Protein AF-A0AAE0ZKZ0-F1 (afdb_monomer_lite)

Structure (mmCIF, N/CA/C/O backbone):
data_AF-A0AAE0ZKZ0-F1
#
_entry.id   AF-A0AAE0ZKZ0-F1
#
loop_
_atom_site.group_PDB
_atom_site.id
_atom_site.type_symbol
_atom_site.label_atom_id
_atom_site.label_alt_id
_atom_site.label_comp_id
_atom_site.label_asym_id
_atom_site.label_entity_id
_atom_site.label_seq_id
_atom_site.pdbx_PDB_ins_code
_atom_site.Cartn_x
_atom_site.Cartn_y
_atom_site.Cartn_z
_atom_site.occupancy
_atom_site.B_iso_or_equiv
_atom_site.auth_seq_id
_atom_site.auth_comp_id
_atom_site.auth_asym_id
_atom_site.auth_atom_id
_atom_site.pdbx_PDB_model_num
ATOM 1 N N . MET A 1 1 ? 22.373 6.013 -5.271 1.00 74.38 1 MET A N 1
ATOM 2 C CA . MET A 1 1 ? 21.004 5.782 -5.789 1.00 74.38 1 MET A CA 1
ATOM 3 C C . MET A 1 1 ? 20.276 4.641 -5.058 1.00 74.38 1 MET A C 1
ATOM 5 O O . MET A 1 1 ? 19.222 4.903 -4.493 1.00 74.38 1 MET A O 1
ATOM 9 N N . LEU A 1 2 ? 20.856 3.434 -4.942 1.00 88.88 2 LEU A N 1
ATOM 10 C CA . LEU A 1 2 ? 20.230 2.263 -4.282 1.00 88.88 2 LEU A CA 1
ATOM 11 C C . LEU A 1 2 ? 19.771 2.497 -2.827 1.00 88.88 2 LEU A C 1
ATOM 13 O O . LEU A 1 2 ? 18.672 2.106 -2.444 1.00 88.88 2 LEU A O 1
ATOM 17 N N . ARG A 1 3 ? 20.57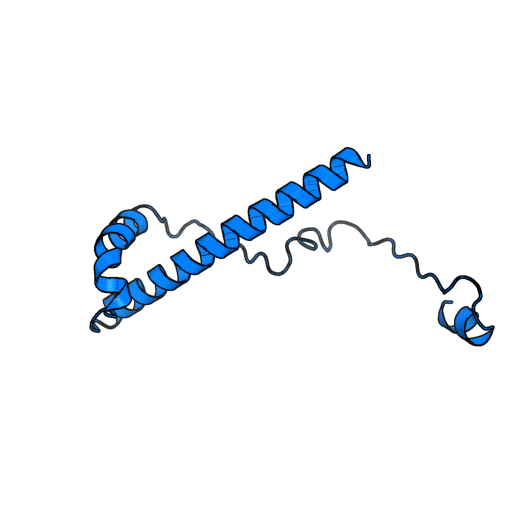2 3.208 -2.016 1.00 93.62 3 ARG A N 1
ATOM 18 C CA . ARG A 1 3 ? 20.207 3.536 -0.621 1.00 93.62 3 ARG A CA 1
ATOM 19 C C . ARG A 1 3 ? 18.946 4.403 -0.518 1.00 93.62 3 ARG A C 1
ATOM 21 O O . ARG A 1 3 ? 18.163 4.215 0.406 1.00 93.62 3 ARG A O 1
ATOM 28 N N . ARG A 1 4 ? 18.733 5.318 -1.475 1.00 93.19 4 ARG A N 1
ATOM 29 C CA . ARG A 1 4 ? 17.551 6.197 -1.520 1.00 93.19 4 ARG A CA 1
ATOM 30 C C . ARG A 1 4 ? 16.287 5.386 -1.797 1.00 93.19 4 ARG A C 1
ATOM 32 O O . ARG A 1 4 ? 15.320 5.535 -1.066 1.00 93.19 4 ARG A O 1
ATOM 39 N N . GLN A 1 5 ? 16.316 4.490 -2.785 1.00 92.62 5 GLN A N 1
ATOM 40 C CA . GLN A 1 5 ? 15.182 3.610 -3.101 1.00 92.62 5 GLN A CA 1
ATOM 41 C C . GLN A 1 5 ? 14.845 2.670 -1.936 1.00 92.62 5 GLN A C 1
ATOM 43 O O . GLN A 1 5 ? 13.685 2.552 -1.552 1.00 92.62 5 GLN A O 1
ATOM 48 N N . ALA A 1 6 ? 15.860 2.066 -1.307 1.00 94.12 6 ALA A N 1
ATOM 49 C CA . ALA A 1 6 ? 15.661 1.212 -0.136 1.00 94.12 6 ALA A CA 1
ATOM 50 C C . ALA A 1 6 ? 15.098 1.973 1.077 1.00 94.12 6 ALA A C 1
ATOM 52 O O . ALA A 1 6 ? 14.406 1.385 1.907 1.00 94.12 6 ALA A O 1
ATOM 53 N N . ARG A 1 7 ? 15.417 3.267 1.216 1.00 94.62 7 ARG A N 1
ATOM 54 C CA . ARG A 1 7 ? 14.819 4.136 2.235 1.00 94.62 7 ARG A CA 1
ATOM 55 C C . ARG A 1 7 ? 13.354 4.435 1.906 1.00 94.62 7 ARG A C 1
ATOM 57 O O . ARG A 1 7 ? 12.504 4.125 2.727 1.00 94.62 7 ARG A O 1
ATOM 64 N N . LEU A 1 8 ? 13.067 4.926 0.697 1.00 90.62 8 LEU A N 1
ATOM 65 C CA . LEU A 1 8 ? 11.705 5.261 0.253 1.00 90.62 8 LEU A CA 1
ATOM 66 C C . LEU A 1 8 ? 10.749 4.066 0.369 1.00 90.62 8 LEU A C 1
ATOM 68 O O . LEU A 1 8 ? 9.632 4.210 0.850 1.00 90.62 8 LEU A O 1
ATOM 72 N N . ARG A 1 9 ? 11.206 2.861 0.006 1.00 90.50 9 ARG A N 1
ATOM 73 C CA . ARG A 1 9 ? 10.404 1.638 0.149 1.00 90.50 9 ARG A CA 1
ATOM 74 C C . ARG A 1 9 ? 10.072 1.321 1.610 1.00 90.50 9 ARG A C 1
ATOM 76 O O . ARG A 1 9 ? 8.964 0.887 1.899 1.00 90.50 9 ARG A O 1
ATOM 83 N N . ARG A 1 10 ? 11.019 1.526 2.532 1.00 93.00 10 ARG A N 1
ATOM 84 C CA . ARG A 1 10 ? 10.788 1.316 3.972 1.00 93.00 10 ARG A CA 1
ATOM 85 C C . ARG A 1 10 ? 9.817 2.343 4.542 1.00 93.00 10 ARG A C 1
ATOM 87 O O . ARG A 1 10 ? 8.919 1.964 5.282 1.00 93.00 10 ARG A O 1
ATOM 94 N N . GLU A 1 11 ? 9.981 3.608 4.165 1.00 91.06 11 GLU A N 1
ATOM 95 C CA . GLU A 1 11 ? 9.072 4.695 4.546 1.00 91.06 11 GLU A CA 1
ATOM 96 C C . GLU A 1 11 ? 7.646 4.424 4.041 1.00 91.06 11 GLU A C 1
ATOM 98 O O . GLU A 1 11 ? 6.698 4.540 4.813 1.00 91.06 11 GLU A O 1
ATOM 103 N N . TYR A 1 12 ? 7.497 3.968 2.790 1.00 88.88 12 TYR A N 1
ATOM 104 C CA . TYR A 1 12 ? 6.203 3.581 2.221 1.00 88.88 12 TYR A CA 1
ATOM 105 C C . TYR A 1 12 ? 5.531 2.461 3.025 1.00 88.88 12 TYR A C 1
ATOM 107 O O . TYR A 1 12 ? 4.382 2.609 3.433 1.00 88.88 12 TYR A O 1
ATOM 115 N N . ILE A 1 13 ? 6.252 1.368 3.307 1.00 90.44 13 ILE A N 1
ATOM 116 C CA . ILE A 1 13 ? 5.713 0.243 4.089 1.00 90.44 13 ILE A CA 1
ATOM 117 C C . ILE A 1 13 ? 5.289 0.716 5.480 1.00 90.44 13 ILE A C 1
ATOM 119 O O . ILE A 1 13 ? 4.199 0.386 5.934 1.00 90.44 13 ILE A O 1
ATOM 123 N N . TYR A 1 14 ? 6.124 1.516 6.143 1.00 91.00 14 TYR A N 1
ATOM 124 C CA . TYR A 1 14 ? 5.808 2.046 7.465 1.00 91.00 14 TYR A CA 1
ATOM 125 C C . TYR A 1 14 ? 4.533 2.899 7.450 1.00 91.00 14 TYR A C 1
ATOM 127 O O . TYR A 1 14 ? 3.623 2.656 8.242 1.00 91.00 14 TYR A O 1
ATOM 135 N N . ARG A 1 15 ? 4.411 3.831 6.501 1.00 88.50 15 ARG A N 1
ATOM 136 C CA . ARG A 1 15 ? 3.203 4.649 6.342 1.00 88.50 15 ARG A CA 1
ATOM 137 C C . ARG A 1 15 ? 1.962 3.791 6.084 1.00 88.50 15 ARG A C 1
ATOM 139 O O . ARG A 1 15 ? 0.947 4.018 6.727 1.00 88.50 15 ARG A O 1
ATOM 146 N N . LYS A 1 16 ? 2.066 2.756 5.243 1.00 87.12 16 LYS A N 1
ATOM 147 C CA . LYS A 1 16 ? 0.968 1.812 4.980 1.00 87.12 16 LYS A CA 1
ATOM 148 C C . LYS A 1 16 ? 0.510 1.077 6.244 1.00 87.12 16 LYS A C 1
ATOM 150 O O . LYS A 1 16 ? -0.684 0.907 6.454 1.00 87.12 16 LYS A O 1
ATOM 155 N N . THR A 1 17 ? 1.439 0.694 7.125 1.00 89.12 17 THR A N 1
ATOM 156 C CA . THR A 1 17 ? 1.075 0.065 8.410 1.00 89.12 17 THR A CA 1
ATOM 157 C C . THR A 1 17 ? 0.395 1.023 9.389 1.00 89.12 17 THR A C 1
ATOM 159 O O . THR A 1 17 ? -0.417 0.583 10.201 1.00 89.12 17 THR A O 1
ATOM 162 N N . ILE A 1 18 ? 0.723 2.318 9.344 1.00 89.75 18 ILE A N 1
ATOM 163 C CA . ILE A 1 18 ? 0.031 3.340 10.142 1.00 89.75 18 ILE A CA 1
ATOM 164 C C . ILE A 1 18 ? -1.380 3.537 9.597 1.00 89.75 18 ILE A C 1
ATOM 166 O O . ILE A 1 18 ? -2.336 3.454 10.361 1.00 89.75 18 ILE A O 1
ATOM 170 N N . GLU A 1 19 ? -1.506 3.696 8.282 1.00 86.06 19 GLU A N 1
ATOM 171 C CA . GLU A 1 19 ? -2.791 3.881 7.613 1.00 86.06 19 GLU A CA 1
ATOM 172 C C . GLU A 1 19 ? -3.754 2.716 7.879 1.00 86.06 19 GLU A C 1
ATOM 174 O O . GLU A 1 19 ? -4.926 2.936 8.151 1.00 86.06 19 GLU A O 1
ATOM 179 N N . GLU A 1 20 ? -3.279 1.468 7.864 1.00 86.56 20 GLU A N 1
ATOM 180 C CA . GLU A 1 20 ? -4.113 0.300 8.178 1.00 86.56 20 GLU A CA 1
ATOM 181 C C . GLU A 1 20 ? -4.660 0.346 9.617 1.00 86.56 20 GLU A C 1
ATOM 183 O O . GLU A 1 20 ? -5.829 0.037 9.860 1.00 86.56 20 GLU A O 1
ATOM 188 N N . ARG A 1 21 ? -3.840 0.792 10.579 1.00 87.62 21 ARG A N 1
ATOM 189 C CA . ARG A 1 21 ? -4.276 0.988 11.971 1.00 87.62 21 ARG A CA 1
ATOM 190 C C . ARG A 1 21 ? -5.281 2.129 12.086 1.00 87.62 21 ARG A C 1
ATOM 192 O O . ARG A 1 21 ? -6.275 1.989 12.795 1.00 87.62 21 ARG A O 1
ATOM 199 N N . GLU A 1 22 ? -5.027 3.237 11.401 1.00 86.50 22 GLU A N 1
ATOM 200 C CA . GLU A 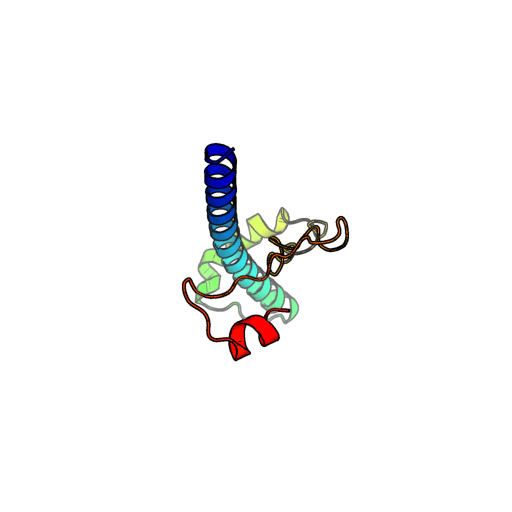1 22 ? -5.918 4.398 11.370 1.00 86.50 22 GLU A CA 1
ATOM 201 C C . GLU A 1 22 ? -7.251 4.058 10.703 1.00 86.50 22 GLU A C 1
ATOM 203 O O . GLU A 1 22 ? -8.296 4.407 11.240 1.00 86.50 22 GLU A O 1
ATOM 208 N N . ARG A 1 23 ? -7.245 3.280 9.616 1.00 85.88 23 ARG A N 1
ATOM 209 C CA . ARG A 1 23 ? -8.453 2.784 8.946 1.00 85.88 23 ARG A CA 1
ATOM 210 C C . ARG A 1 23 ? -9.315 1.954 9.892 1.00 85.88 23 ARG A C 1
ATOM 212 O O . ARG A 1 23 ? -10.513 2.197 9.989 1.00 85.88 23 ARG A O 1
ATOM 219 N N . ALA A 1 24 ? -8.713 1.044 10.658 1.00 87.12 24 ALA A N 1
ATOM 220 C CA . ALA A 1 24 ? -9.441 0.260 11.657 1.00 87.12 24 ALA A CA 1
ATOM 221 C C . ALA A 1 24 ? -10.046 1.134 12.774 1.00 87.12 24 ALA A C 1
ATOM 223 O O . ALA A 1 24 ? -11.120 0.830 13.295 1.00 87.12 24 ALA A O 1
ATOM 224 N N . ILE A 1 25 ? -9.371 2.223 13.158 1.00 86.56 25 ILE A N 1
ATOM 225 C CA . ILE A 1 25 ? -9.914 3.207 14.104 1.00 86.56 25 ILE A CA 1
ATOM 226 C C . ILE A 1 25 ? -11.067 3.979 13.454 1.00 86.56 25 ILE A C 1
ATOM 228 O O . ILE A 1 25 ? -12.112 4.141 14.084 1.00 86.56 25 ILE A O 1
ATOM 232 N N . GLN A 1 26 ? -10.914 4.398 12.198 1.00 84.62 26 GLN A N 1
ATOM 233 C CA . GLN A 1 26 ? -11.928 5.151 11.471 1.00 84.62 26 GLN A CA 1
ATOM 234 C C . GLN A 1 26 ? -13.205 4.341 11.266 1.00 84.62 26 GLN A C 1
ATOM 236 O O . GLN A 1 26 ? -14.292 4.858 11.496 1.00 84.62 26 GLN A O 1
ATOM 241 N N . GLU A 1 27 ? -13.101 3.053 10.942 1.00 86.56 27 GLU A N 1
ATOM 242 C CA . GLU A 1 27 ? -14.262 2.162 10.851 1.00 86.56 27 GLU A CA 1
ATOM 243 C C . GLU A 1 27 ? -15.031 2.074 12.177 1.00 86.56 27 GLU A C 1
ATOM 245 O O . GLU A 1 27 ? -16.262 2.033 12.192 1.00 86.56 27 GLU A O 1
ATOM 250 N N . LYS A 1 28 ? -14.329 2.062 13.320 1.00 86.44 28 LYS A N 1
ATOM 251 C CA . LYS A 1 28 ? -14.980 2.094 14.641 1.00 86.44 28 LYS A CA 1
ATOM 252 C C . LYS A 1 28 ? -15.672 3.431 14.898 1.00 86.44 28 LYS A C 1
ATOM 254 O O . LYS A 1 28 ? -16.749 3.441 15.491 1.00 86.44 28 LYS A O 1
ATOM 259 N N . LYS A 1 29 ? -15.063 4.538 14.468 1.00 84.25 29 LYS A N 1
ATOM 260 C CA . LYS A 1 29 ? -15.638 5.884 14.593 1.00 84.25 29 LYS A CA 1
ATOM 261 C C . LYS A 1 29 ? -16.872 6.058 13.719 1.00 84.25 29 LYS A C 1
ATOM 263 O O . LYS A 1 29 ? -17.873 6.545 14.225 1.00 84.25 29 LYS A O 1
ATOM 268 N N . GLN A 1 30 ? -16.835 5.587 12.474 1.00 85.25 30 GLN A N 1
ATOM 269 C CA . GLN A 1 30 ? -17.986 5.583 11.567 1.00 85.25 30 GLN A CA 1
ATOM 270 C C . GLN A 1 30 ? -19.153 4.801 12.172 1.00 85.25 30 GLN A C 1
ATOM 272 O O . GLN A 1 30 ? -20.221 5.361 12.361 1.00 85.25 30 GLN A O 1
ATOM 277 N N . LYS A 1 31 ? -18.917 3.571 12.650 1.00 86.00 31 LYS A N 1
ATOM 278 C CA . LYS A 1 31 ? -19.957 2.780 13.337 1.00 86.00 31 LYS A CA 1
ATOM 279 C C . LYS A 1 31 ? -20.549 3.479 14.564 1.00 86.00 31 LYS A C 1
ATOM 281 O O . LYS A 1 31 ? -21.717 3.272 14.883 1.00 86.00 31 LYS A O 1
ATOM 286 N N . LEU A 1 32 ? -19.741 4.252 15.295 1.00 84.31 32 LEU A N 1
ATOM 287 C CA . LEU A 1 32 ? -20.217 5.044 16.429 1.00 84.31 32 LEU A CA 1
ATOM 288 C C . LEU A 1 32 ? -21.058 6.239 15.959 1.00 84.31 32 LEU A C 1
ATOM 290 O O . LEU A 1 32 ? -22.094 6.501 16.562 1.00 84.31 32 LEU A O 1
ATOM 294 N N . ALA A 1 33 ? -20.626 6.934 14.904 1.00 84.12 33 ALA A N 1
ATOM 295 C CA . ALA A 1 33 ? -21.358 8.041 14.296 1.00 84.12 33 ALA A CA 1
ATOM 296 C C . ALA A 1 33 ? -22.721 7.574 13.760 1.00 84.12 33 ALA A C 1
ATOM 298 O O . ALA A 1 33 ? -23.739 8.135 14.160 1.00 84.12 33 ALA A O 1
ATOM 299 N N . ASP A 1 34 ? -22.750 6.477 12.998 1.00 86.44 34 ASP A N 1
ATOM 300 C CA . ASP A 1 34 ? -23.974 5.872 12.460 1.00 86.44 34 ASP A CA 1
ATOM 301 C C . ASP A 1 34 ? -24.951 5.493 13.586 1.00 86.44 34 ASP A C 1
ATOM 303 O O . ASP A 1 34 ? -26.145 5.774 13.521 1.00 86.44 34 ASP A O 1
ATOM 307 N N . ALA A 1 35 ? -24.449 4.896 14.675 1.00 86.50 35 ALA A N 1
ATOM 308 C CA . ALA A 1 35 ? -25.284 4.523 15.817 1.00 86.50 35 ALA A CA 1
ATOM 309 C C . ALA A 1 35 ? -25.894 5.741 16.535 1.00 86.50 35 ALA A C 1
ATOM 311 O O . ALA A 1 35 ? -27.021 5.654 17.031 1.00 86.50 35 ALA A O 1
ATOM 312 N N . ILE A 1 36 ? -25.161 6.859 16.601 1.00 84.12 36 ILE A N 1
ATOM 313 C CA . ILE A 1 36 ? -25.647 8.122 17.170 1.00 84.12 36 ILE A CA 1
ATOM 314 C C . ILE A 1 36 ? -26.700 8.747 16.248 1.00 84.12 36 ILE A C 1
ATOM 316 O O . ILE A 1 36 ? -27.747 9.167 16.736 1.00 84.12 36 ILE A O 1
ATOM 320 N N . GLU A 1 37 ? -26.453 8.775 14.938 1.00 86.44 37 GLU A N 1
ATOM 321 C CA . GLU A 1 37 ? -27.373 9.341 13.946 1.00 86.44 37 GLU A CA 1
ATOM 322 C C . GLU A 1 37 ? -28.692 8.557 13.879 1.00 86.44 37 GLU A C 1
ATOM 324 O O . GLU A 1 37 ? -29.777 9.136 13.956 1.00 86.44 37 GLU A O 1
ATOM 329 N N . GLU A 1 38 ? -28.619 7.225 13.838 1.00 87.56 38 GLU A N 1
ATOM 330 C CA . GLU A 1 38 ? -29.794 6.350 13.811 1.00 87.56 38 GLU A CA 1
ATOM 331 C C . GLU A 1 38 ? -30.490 6.212 15.183 1.00 87.56 38 GLU A C 1
ATOM 333 O O . GLU A 1 38 ? -31.506 5.518 15.286 1.00 87.56 38 GLU A O 1
ATOM 338 N N . ASN A 1 39 ? -29.958 6.830 16.251 1.00 82.44 39 ASN A N 1
ATOM 339 C CA . ASN A 1 39 ? -30.396 6.653 17.645 1.00 82.44 39 ASN A CA 1
ATOM 340 C C . ASN A 1 39 ? -30.508 5.171 18.071 1.00 82.44 39 ASN A C 1
ATOM 342 O O . ASN A 1 39 ? -31.381 4.785 18.857 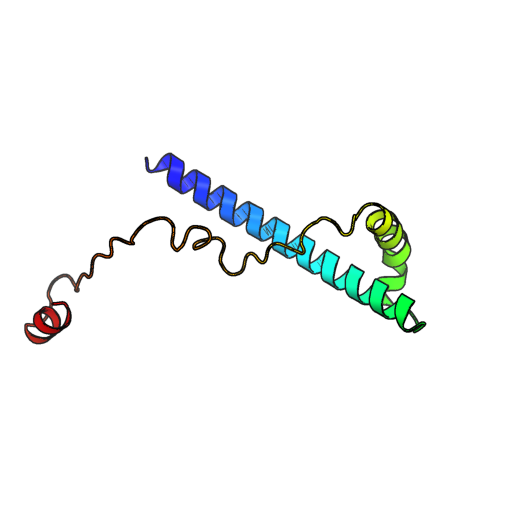1.00 82.44 39 ASN A O 1
ATOM 346 N N . ARG A 1 40 ? -29.626 4.311 17.551 1.00 83.69 40 ARG A N 1
ATOM 347 C CA . ARG A 1 40 ? -29.577 2.884 17.897 1.00 83.69 40 ARG A CA 1
ATOM 348 C C . ARG A 1 40 ? -28.647 2.644 19.083 1.00 83.69 40 ARG A C 1
ATOM 350 O O . ARG A 1 40 ? -27.785 3.448 19.428 1.00 83.69 40 ARG A O 1
ATOM 357 N N . GLN A 1 41 ? -28.816 1.499 19.741 1.00 81.44 41 GLN A N 1
ATOM 358 C CA . GLN A 1 41 ? -27.915 1.116 20.825 1.00 81.44 41 GLN A CA 1
ATOM 359 C C . GLN A 1 41 ? -26.503 0.856 20.283 1.00 81.44 41 GLN A C 1
ATOM 361 O O . GLN A 1 41 ? -26.322 0.045 19.376 1.00 81.44 41 GLN A O 1
ATOM 366 N N . ILE A 1 42 ? -25.500 1.498 20.889 1.00 82.62 42 ILE A N 1
ATOM 367 C CA . ILE A 1 42 ? -24.086 1.298 20.546 1.00 82.62 42 ILE A CA 1
ATOM 368 C C . ILE A 1 42 ? -23.713 -0.187 20.742 1.00 82.62 42 ILE A C 1
ATOM 370 O O . ILE A 1 42 ? -24.047 -0.751 21.793 1.00 82.62 42 ILE A O 1
ATOM 374 N N . PRO A 1 43 ? -22.995 -0.824 19.795 1.00 82.62 43 PRO A N 1
ATOM 375 C CA . PRO A 1 43 ? -22.515 -2.198 19.934 1.00 82.62 43 PRO A CA 1
ATOM 376 C C . PRO A 1 43 ? -21.705 -2.409 21.216 1.00 82.62 43 PRO A C 1
ATOM 378 O O . PRO A 1 43 ? -20.894 -1.563 21.595 1.00 82.62 43 PRO A O 1
ATOM 381 N N . THR A 1 44 ? -21.891 -3.550 21.881 1.00 82.31 44 THR A N 1
ATOM 382 C CA . THR A 1 44 ? -21.296 -3.840 23.199 1.00 82.31 44 THR A CA 1
ATOM 383 C C . THR A 1 44 ? -19.770 -3.714 23.215 1.00 82.31 44 THR A C 1
ATOM 385 O O . THR A 1 44 ? -19.216 -3.214 24.193 1.00 82.31 44 THR A O 1
ATOM 388 N N . ASP A 1 45 ? -19.108 -4.075 22.114 1.00 81.62 45 ASP A N 1
ATOM 389 C CA . ASP A 1 45 ? -17.651 -3.987 21.962 1.00 81.62 45 ASP A CA 1
ATOM 390 C C . ASP A 1 45 ? -17.150 -2.538 21.904 1.00 81.62 45 ASP A C 1
ATOM 392 O O . ASP A 1 45 ? -16.071 -2.229 22.404 1.00 81.62 45 ASP A O 1
ATOM 396 N N . LEU A 1 46 ? -17.957 -1.627 21.350 1.00 81.88 46 LEU A N 1
ATOM 397 C CA . LEU A 1 46 ? -17.619 -0.209 21.230 1.00 81.88 46 LEU A CA 1
ATOM 398 C C . LEU A 1 46 ? -17.977 0.588 22.485 1.00 81.88 46 LEU A C 1
ATOM 400 O O . LEU A 1 46 ? -17.416 1.657 22.684 1.00 81.88 46 LEU A O 1
ATOM 404 N N . LYS A 1 47 ? -18.857 0.092 23.368 1.00 79.12 47 LYS A N 1
ATOM 405 C CA . LYS A 1 47 ? -19.316 0.844 24.556 1.00 79.12 47 LYS A CA 1
ATOM 406 C C . LYS A 1 47 ? -18.179 1.280 25.486 1.00 79.12 47 LYS A C 1
ATOM 408 O O . LYS A 1 47 ? -18.250 2.369 26.048 1.00 79.12 47 LYS A O 1
ATOM 413 N N . LYS A 1 48 ? -17.146 0.447 25.660 1.00 81.12 48 LYS A N 1
ATOM 414 C CA . LYS A 1 48 ? -15.993 0.764 26.526 1.00 81.12 48 LYS A CA 1
ATOM 415 C C . LYS A 1 48 ? -15.088 1.829 25.901 1.00 81.12 48 LYS A C 1
ATOM 417 O O . LYS A 1 48 ? -14.658 2.748 26.592 1.00 81.12 48 LYS A O 1
ATOM 422 N N . ASP A 1 49 ? -14.871 1.724 24.594 1.00 80.31 49 ASP A N 1
ATOM 423 C CA . ASP A 1 49 ? -14.014 2.627 23.821 1.00 80.31 49 ASP A CA 1
ATOM 424 C C . ASP A 1 49 ? -14.760 3.894 23.362 1.00 80.31 49 ASP A C 1
ATOM 426 O O . ASP A 1 49 ? -14.143 4.865 22.937 1.00 80.31 49 ASP A O 1
ATOM 430 N N . ALA A 1 50 ? -16.090 3.933 23.472 1.00 78.44 50 ALA A N 1
ATOM 431 C CA . ALA A 1 50 ? -16.915 5.035 22.984 1.00 78.44 50 ALA A CA 1
ATOM 432 C C . ALA A 1 50 ? -16.530 6.374 23.622 1.00 78.44 50 ALA A C 1
ATOM 434 O O . ALA A 1 50 ? -16.468 7.385 22.933 1.00 78.44 50 ALA A O 1
ATOM 435 N N . VAL A 1 51 ? -16.209 6.391 24.920 1.00 81.81 51 VAL A N 1
ATOM 436 C CA . VAL A 1 51 ? -15.852 7.628 25.635 1.00 81.81 51 VAL A CA 1
ATOM 437 C C . VAL A 1 51 ? -14.502 8.184 25.169 1.00 81.81 51 VAL A C 1
ATOM 439 O O . VAL A 1 51 ? -14.339 9.402 25.063 1.00 81.81 51 VAL A O 1
ATOM 442 N N . SER A 1 52 ? -13.519 7.321 24.893 1.00 83.06 52 SER A N 1
ATOM 443 C CA . SER A 1 52 ? -12.213 7.748 24.376 1.00 83.06 52 SER A CA 1
ATOM 444 C C . SER A 1 52 ? -12.310 8.153 22.905 1.00 83.06 52 SER A C 1
ATOM 446 O O . SER A 1 52 ? -11.795 9.210 22.533 1.00 83.06 52 SER A O 1
ATOM 448 N N . LEU A 1 53 ? -13.045 7.385 22.096 1.00 80.62 53 LEU A N 1
ATOM 449 C CA . LEU A 1 53 ? -13.301 7.691 20.690 1.00 80.62 53 LEU A CA 1
ATOM 450 C C . LEU A 1 53 ? -14.068 9.005 20.530 1.00 80.62 53 LEU A C 1
ATOM 452 O O . LEU A 1 53 ? -13.639 9.842 19.745 1.00 80.62 53 LEU A O 1
ATOM 456 N N . GLN A 1 54 ? -15.103 9.261 21.332 1.00 78.62 54 GLN A N 1
ATOM 457 C CA . GLN A 1 54 ? -15.866 10.514 21.301 1.00 78.62 54 GLN A CA 1
ATOM 458 C C . GLN A 1 54 ? -15.000 11.734 21.643 1.00 78.62 54 GLN A C 1
ATOM 460 O O . GLN A 1 54 ? -15.169 12.798 21.053 1.00 78.62 54 GLN A O 1
ATOM 465 N N . LYS A 1 55 ? -14.048 11.604 22.577 1.00 82.19 55 LYS A N 1
ATOM 466 C CA . LYS A 1 55 ? -13.082 12.678 22.860 1.00 82.19 55 LYS A CA 1
ATOM 467 C C . LYS A 1 55 ? -12.164 12.935 21.672 1.00 82.19 55 LYS A C 1
ATOM 469 O O . LYS A 1 55 ? -11.897 14.094 21.390 1.00 82.19 55 LYS A O 1
ATOM 474 N N . SER A 1 56 ? -11.700 11.881 20.996 1.00 78.62 56 SER A N 1
ATOM 475 C CA . SER A 1 56 ? -10.875 12.013 19.787 1.00 78.62 56 SER A CA 1
ATOM 476 C C . SER A 1 56 ? -11.658 12.563 18.590 1.00 78.62 56 SER A C 1
ATOM 478 O O . SER A 1 56 ? -11.104 13.335 17.822 1.00 78.62 56 SER A O 1
ATOM 480 N N . PHE A 1 57 ? -12.948 12.234 18.489 1.00 73.38 57 PHE A N 1
ATOM 481 C CA . PHE A 1 57 ? -13.848 12.662 17.416 1.00 73.38 57 PHE A CA 1
ATOM 482 C C . PHE A 1 57 ? -14.028 14.183 17.386 1.00 73.38 57 PHE A C 1
ATOM 484 O O . PHE A 1 57 ? -14.102 14.777 16.324 1.00 73.38 57 PHE A O 1
ATOM 491 N N . LYS A 1 58 ? -14.011 14.842 18.553 1.00 73.00 58 LYS A N 1
ATOM 492 C CA . LYS A 1 58 ? -14.085 16.311 18.644 1.00 73.00 58 LYS A CA 1
ATOM 493 C C . LYS A 1 58 ? -12.913 17.047 17.987 1.00 73.00 58 LYS A C 1
ATOM 495 O O . LYS A 1 58 ? -13.024 18.246 17.776 1.00 73.00 58 LYS A O 1
ATOM 500 N N . TRP A 1 59 ? -11.793 16.363 17.758 1.00 74.44 59 TRP A N 1
ATOM 501 C CA . TRP A 1 59 ? -10.588 16.941 17.158 1.00 74.44 59 TRP A CA 1
ATOM 502 C C . TRP A 1 59 ? -10.425 16.571 15.681 1.00 74.44 59 TRP A C 1
ATOM 504 O O . TRP A 1 59 ? -9.481 17.034 15.048 1.00 74.44 59 TRP A O 1
ATOM 514 N N . GLU A 1 60 ? -11.301 15.724 15.138 1.00 67.12 60 GLU A N 1
ATOM 515 C CA . GLU A 1 60 ? -11.336 15.422 13.709 1.00 67.12 60 GLU A CA 1
ATOM 516 C C . GLU A 1 60 ? -12.213 16.459 13.015 1.00 67.12 60 GLU A C 1
ATOM 518 O O . GLU A 1 60 ? -13.434 16.340 12.991 1.00 67.12 60 GLU A O 1
ATOM 523 N N . ASP A 1 61 ? -11.582 17.506 12.486 1.00 58.31 61 ASP A N 1
ATOM 524 C CA . ASP A 1 61 ? -12.253 18.449 11.595 1.00 58.31 61 ASP A CA 1
ATOM 525 C C . ASP A 1 61 ? -12.674 17.745 10.294 1.00 58.31 61 ASP A C 1
ATOM 527 O O . ASP A 1 61 ? -11.903 16.985 9.700 1.00 58.31 61 ASP A O 1
ATOM 531 N N . GLU A 1 62 ? -13.865 18.084 9.792 1.00 57.84 62 GLU A N 1
ATOM 532 C CA . GLU A 1 62 ? -14.413 17.635 8.497 1.00 57.84 62 GLU A CA 1
ATOM 533 C C . GLU A 1 62 ? -13.518 17.999 7.291 1.00 57.84 62 GLU A C 1
ATOM 535 O O . GLU A 1 62 ? -13.725 17.505 6.186 1.00 57.84 62 GLU A O 1
ATOM 540 N N . GLY A 1 63 ? -12.518 18.866 7.491 1.00 48.25 63 GLY A N 1
ATOM 541 C CA . GLY A 1 63 ? -11.596 19.347 6.460 1.00 48.25 63 GLY A CA 1
ATOM 542 C C . GLY A 1 63 ? -10.412 18.426 6.152 1.00 48.25 63 GLY A C 1
ATOM 543 O O . GLY A 1 63 ? -9.634 18.732 5.246 1.00 48.25 63 GLY A O 1
ATOM 544 N N . ALA A 1 64 ? -10.241 17.315 6.874 1.00 49.00 64 ALA A N 1
ATOM 545 C CA . ALA A 1 64 ? -9.308 16.275 6.459 1.00 49.00 64 ALA A CA 1
ATOM 546 C C . ALA A 1 64 ? -9.958 15.470 5.328 1.00 49.00 64 ALA A C 1
ATOM 548 O O . ALA A 1 64 ? -10.594 14.450 5.585 1.00 49.00 64 ALA A O 1
ATOM 549 N N . ASP A 1 65 ? -9.816 15.987 4.102 1.00 44.78 65 ASP A N 1
ATOM 550 C CA . ASP A 1 65 ? -10.143 15.333 2.831 1.00 44.78 65 ASP A CA 1
ATOM 551 C C . ASP A 1 65 ? -9.982 13.816 2.991 1.00 44.78 65 ASP A C 1
ATOM 553 O O . ASP A 1 65 ? -8.877 13.319 3.247 1.00 44.78 65 ASP A O 1
ATOM 557 N N . GLY A 1 66 ? -11.124 13.122 3.020 1.00 49.00 66 GLY A N 1
ATOM 558 C CA . GLY A 1 66 ? -11.252 11.811 3.647 1.00 49.00 66 GLY A CA 1
ATOM 559 C C . GLY A 1 66 ? -10.157 10.861 3.198 1.00 49.00 66 GLY A C 1
ATOM 560 O O . GLY A 1 66 ? -9.945 10.757 1.995 1.00 49.00 66 GLY A O 1
ATOM 561 N N . LEU A 1 67 ? -9.481 10.215 4.169 1.00 52.00 67 LEU A N 1
ATOM 562 C CA . LEU A 1 67 ? -8.521 9.109 3.999 1.00 52.00 67 LEU A CA 1
ATOM 563 C C . LEU A 1 67 ? -8.042 9.037 2.555 1.00 52.00 67 LEU A C 1
ATOM 565 O O . LEU A 1 67 ? -8.557 8.191 1.829 1.00 52.00 67 LEU A O 1
ATOM 569 N N . THR A 1 68 ? -7.182 9.974 2.117 1.00 53.50 68 THR A N 1
ATOM 570 C CA . THR A 1 68 ? -6.752 10.065 0.712 1.00 53.50 68 THR A CA 1
ATOM 571 C C . THR A 1 68 ? -6.433 8.660 0.250 1.00 53.50 68 THR A C 1
ATOM 573 O O . THR A 1 68 ? -5.472 8.069 0.754 1.00 53.50 68 THR A O 1
ATOM 576 N N . THR A 1 69 ? -7.326 8.075 -0.548 1.00 56.75 69 THR A N 1
ATOM 577 C CA . THR A 1 69 ? -7.441 6.624 -0.574 1.00 56.75 69 THR A CA 1
ATOM 578 C C . THR A 1 69 ? -6.144 6.105 -1.156 1.00 56.75 69 THR A C 1
ATOM 580 O O . THR A 1 69 ? -5.877 6.268 -2.343 1.00 56.75 69 THR A O 1
ATOM 583 N N . SER A 1 70 ? -5.312 5.498 -0.312 1.00 58.06 70 SER A N 1
ATOM 584 C CA . SER A 1 70 ? -3.985 4.952 -0.634 1.00 58.06 70 SER A CA 1
ATOM 585 C C . SER A 1 70 ? -4.065 3.736 -1.562 1.00 58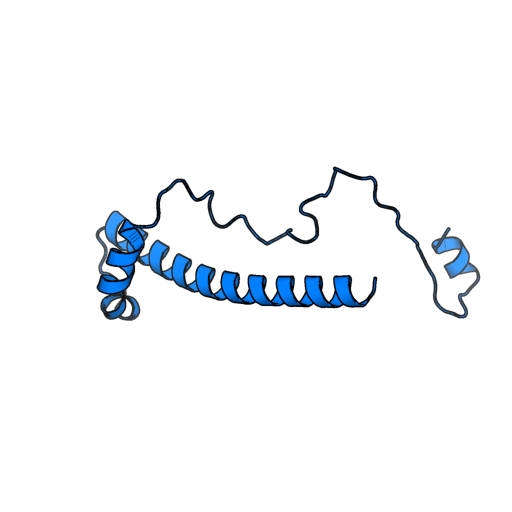.06 70 SER A C 1
ATOM 587 O O . SER A 1 70 ? -3.192 2.874 -1.592 1.00 58.06 70 SER A O 1
ATOM 589 N N . VAL A 1 71 ? -5.176 3.611 -2.284 1.00 62.00 71 VAL A N 1
ATOM 590 C CA . VAL A 1 71 ? -5.422 2.555 -3.251 1.00 62.00 71 VAL A CA 1
ATOM 591 C C . VAL A 1 71 ? -4.438 2.693 -4.416 1.00 62.00 71 VAL A C 1
ATOM 593 O O . VAL A 1 71 ? -3.973 1.661 -4.882 1.00 62.00 71 VAL A O 1
ATOM 596 N N . ASP A 1 72 ? -4.005 3.918 -4.765 1.00 61.88 72 ASP A N 1
ATOM 597 C CA . ASP A 1 72 ? -3.109 4.182 -5.906 1.00 61.88 72 ASP A CA 1
ATOM 598 C C . ASP A 1 72 ? -1.931 5.135 -5.594 1.00 61.88 72 ASP A C 1
ATOM 600 O O . ASP A 1 72 ? -1.538 5.957 -6.425 1.00 61.88 72 ASP A O 1
ATOM 604 N N . ASP A 1 73 ? -1.322 5.061 -4.404 1.00 73.06 73 ASP A N 1
ATOM 605 C CA . ASP A 1 73 ? -0.212 5.971 -4.056 1.00 73.06 73 ASP A CA 1
ATOM 606 C C . ASP A 1 73 ? 1.056 5.739 -4.912 1.00 73.06 73 ASP A C 1
ATOM 608 O O . ASP A 1 73 ? 1.763 6.689 -5.257 1.00 73.06 73 ASP A O 1
ATOM 612 N N . GLU A 1 74 ? 1.322 4.503 -5.353 1.00 79.94 74 GLU A N 1
ATOM 613 C CA . GLU A 1 74 ? 2.392 4.204 -6.318 1.00 79.94 74 GLU A CA 1
ATOM 614 C C . GLU A 1 74 ? 2.208 4.916 -7.667 1.00 79.94 74 GLU A C 1
ATOM 616 O O . GLU A 1 74 ? 3.193 5.252 -8.329 1.00 79.94 74 GLU A O 1
ATOM 621 N N . TYR A 1 75 ? 0.958 5.177 -8.050 1.00 83.81 75 TYR A N 1
ATOM 622 C CA . TYR A 1 75 ? 0.575 5.820 -9.305 1.00 83.81 75 TYR A CA 1
ATOM 623 C C . TYR A 1 75 ? 0.031 7.235 -9.097 1.00 83.81 75 TYR A C 1
ATOM 625 O O . TYR A 1 75 ? -0.530 7.815 -10.022 1.00 83.81 75 TYR A O 1
ATOM 633 N N . ARG A 1 76 ? 0.253 7.843 -7.925 1.00 82.12 76 ARG A N 1
ATOM 634 C CA . ARG A 1 76 ? -0.272 9.175 -7.584 1.00 82.12 76 ARG A CA 1
ATOM 635 C C . ARG A 1 76 ? 0.108 10.273 -8.584 1.00 82.12 76 ARG A C 1
ATOM 637 O O . ARG A 1 76 ? -0.600 11.262 -8.712 1.00 82.12 76 ARG A O 1
ATOM 644 N N . TRP A 1 77 ? 1.230 10.101 -9.280 1.00 80.31 77 TRP A N 1
ATOM 645 C CA . TRP A 1 77 ? 1.735 11.030 -10.298 1.00 80.31 77 TRP A CA 1
ATOM 646 C C . TRP A 1 77 ? 1.496 10.548 -11.737 1.00 80.31 77 TRP A C 1
ATOM 648 O O . TRP A 1 77 ? 2.135 11.041 -12.669 1.00 80.31 77 TRP A O 1
ATOM 658 N N . ALA A 1 78 ? 0.607 9.571 -11.938 1.00 84.25 78 ALA A N 1
ATOM 659 C CA . ALA A 1 78 ? 0.193 9.154 -13.270 1.00 84.25 78 ALA A CA 1
ATOM 660 C C . ALA A 1 78 ? -0.372 10.359 -14.041 1.00 84.25 78 ALA A C 1
ATOM 662 O O . ALA A 1 78 ? -1.161 11.138 -13.512 1.00 84.25 78 ALA A O 1
ATOM 663 N N . GLY A 1 79 ? 0.065 10.528 -15.289 1.00 86.06 79 GLY A N 1
ATOM 664 C CA . GLY A 1 79 ? -0.334 11.653 -16.141 1.00 86.06 79 GLY A CA 1
ATOM 665 C C . GLY A 1 79 ? 0.562 12.893 -16.059 1.00 86.06 79 GLY A C 1
ATOM 666 O O . GLY A 1 79 ? 0.363 13.808 -16.851 1.00 86.06 79 GLY A O 1
ATOM 667 N N . VAL A 1 80 ? 1.560 12.935 -15.165 1.00 90.44 80 VAL A N 1
ATOM 668 C CA . VAL A 1 80 ? 2.553 14.031 -15.142 1.00 90.44 80 VAL A CA 1
ATOM 669 C C . VAL A 1 80 ? 3.695 13.789 -16.130 1.00 90.44 80 VAL A C 1
ATOM 671 O O . VAL A 1 80 ? 4.139 14.718 -16.798 1.00 90.44 80 VAL A O 1
ATOM 674 N N . GLU A 1 81 ? 4.166 12.546 -16.236 1.00 89.88 81 GLU A N 1
ATOM 675 C CA . GLU A 1 81 ? 5.237 12.149 -17.154 1.00 89.88 81 GLU A CA 1
ATOM 676 C C . GLU A 1 81 ? 4.834 10.908 -17.956 1.00 89.88 81 GLU A C 1
ATOM 678 O O . GLU A 1 81 ? 4.200 9.990 -17.426 1.00 89.88 81 GLU A O 1
ATOM 683 N N . ASP A 1 82 ? 5.254 10.859 -19.223 1.00 91.56 82 ASP A N 1
ATOM 684 C CA . ASP A 1 82 ? 5.034 9.695 -20.081 1.00 91.56 82 ASP A CA 1
ATOM 685 C C . ASP A 1 82 ? 5.877 8.495 -19.604 1.00 91.56 82 ASP A C 1
ATOM 687 O O . ASP A 1 82 ? 7.110 8.595 -19.493 1.00 91.56 82 ASP A O 1
ATOM 691 N N . PRO A 1 83 ? 5.259 7.328 -19.341 1.00 92.56 83 PRO A N 1
ATOM 692 C CA . PRO A 1 83 ? 5.971 6.166 -18.830 1.00 92.56 83 PRO A CA 1
ATOM 693 C C . PRO A 1 83 ? 6.886 5.551 -19.897 1.00 92.56 83 PRO A C 1
ATOM 695 O O . PRO A 1 83 ? 6.479 5.273 -21.024 1.00 92.56 83 PRO A O 1
ATOM 698 N N . LYS A 1 84 ? 8.133 5.252 -19.517 1.00 92.81 84 LYS A N 1
ATOM 699 C CA . LYS A 1 84 ? 9.105 4.542 -20.367 1.00 92.81 84 LYS A CA 1
ATOM 700 C C . LYS A 1 84 ? 9.162 3.069 -19.974 1.00 92.81 84 LYS A C 1
ATOM 702 O O . LYS A 1 84 ? 9.819 2.709 -19.000 1.00 92.81 84 LYS A O 1
ATOM 707 N N . ILE A 1 85 ? 8.466 2.225 -20.730 1.00 93.12 85 ILE A N 1
ATOM 708 C CA . ILE A 1 85 ? 8.326 0.792 -20.445 1.00 93.12 85 ILE A CA 1
ATOM 709 C C . ILE A 1 85 ? 9.298 -0.004 -21.323 1.00 93.12 85 ILE A C 1
ATOM 711 O O . ILE A 1 85 ? 9.395 0.229 -22.524 1.00 93.12 85 ILE A O 1
ATOM 715 N N . MET A 1 86 ? 10.013 -0.960 -20.724 1.00 93.56 86 MET A N 1
ATOM 716 C CA . MET A 1 86 ? 10.879 -1.903 -21.436 1.00 93.56 86 MET A CA 1
ATOM 717 C C . MET A 1 86 ? 10.259 -3.299 -21.382 1.00 93.56 86 MET A C 1
ATOM 719 O O . MET A 1 86 ? 10.095 -3.859 -20.299 1.00 93.56 86 MET A O 1
ATOM 723 N N . ILE A 1 87 ? 9.946 -3.870 -22.545 1.00 93.69 87 ILE A N 1
ATOM 724 C CA . ILE A 1 87 ? 9.483 -5.257 -22.668 1.00 93.69 87 ILE A CA 1
ATOM 725 C C . ILE A 1 87 ? 10.711 -6.151 -22.861 1.00 93.69 87 ILE A C 1
ATOM 727 O O . ILE A 1 87 ? 11.532 -5.908 -23.744 1.00 93.69 87 ILE A O 1
ATOM 731 N N . THR A 1 88 ? 10.860 -7.179 -22.025 1.00 93.62 88 THR A N 1
ATOM 732 C CA . THR A 1 88 ? 11.962 -8.146 -22.108 1.00 93.62 88 THR A CA 1
ATOM 733 C C . THR A 1 88 ? 11.434 -9.575 -22.156 1.00 93.62 88 THR A C 1
ATOM 735 O O . THR A 1 88 ? 10.373 -9.887 -21.618 1.00 93.62 88 THR A O 1
ATOM 738 N N . THR A 1 89 ? 12.173 -10.460 -22.825 1.00 94.62 89 THR A N 1
ATOM 739 C CA . THR A 1 89 ? 11.895 -11.903 -22.860 1.00 94.62 89 THR A CA 1
ATOM 740 C C . THR A 1 89 ? 12.828 -12.664 -21.916 1.00 94.62 89 THR A C 1
ATOM 742 O O . THR A 1 89 ? 13.767 -12.101 -21.355 1.00 94.62 89 THR A O 1
ATOM 745 N N . ALA A 1 90 ? 12.616 -13.976 -21.781 1.00 93.25 90 ALA A N 1
ATOM 746 C CA . ALA A 1 90 ? 13.554 -14.871 -21.103 1.00 93.25 90 ALA A CA 1
ATOM 747 C C . ALA A 1 90 ? 14.957 -14.871 -21.756 1.00 93.25 90 ALA A C 1
ATOM 749 O O . ALA A 1 90 ? 15.135 -14.377 -22.872 1.00 93.25 90 ALA A O 1
ATOM 750 N N . ARG A 1 91 ? 15.944 -15.464 -21.064 1.00 91.19 91 ARG A N 1
ATOM 751 C CA . ARG A 1 91 ? 17.361 -15.512 -21.484 1.00 91.19 91 ARG A CA 1
ATOM 752 C C . ARG A 1 91 ? 17.573 -16.150 -22.863 1.00 91.19 91 ARG A C 1
ATOM 754 O O . ARG A 1 91 ? 18.417 -15.662 -23.606 1.00 91.19 91 ARG A O 1
ATOM 761 N N . ASP A 1 92 ? 16.824 -17.205 -23.186 1.00 93.12 92 ASP A N 1
ATOM 762 C CA . ASP A 1 92 ? 16.857 -17.867 -24.497 1.00 93.12 92 ASP A CA 1
ATOM 763 C C . ASP A 1 92 ? 15.429 -18.052 -25.050 1.00 93.12 92 ASP A C 1
ATOM 765 O O . ASP A 1 92 ? 14.755 -19.041 -24.748 1.00 93.12 92 ASP A O 1
ATOM 769 N N . PRO A 1 93 ? 14.891 -17.044 -25.762 1.00 94.12 93 PRO A N 1
ATOM 770 C CA . PRO A 1 93 ? 13.510 -17.048 -26.219 1.00 94.12 93 PRO A CA 1
ATOM 771 C C . PRO A 1 93 ? 13.372 -17.683 -27.608 1.00 94.12 93 PRO A C 1
ATOM 773 O O . PRO A 1 93 ? 14.203 -17.487 -28.501 1.00 94.12 93 PRO A O 1
ATOM 776 N N . SER A 1 94 ? 12.246 -18.363 -27.831 1.00 94.06 94 SER A N 1
ATOM 777 C CA . SER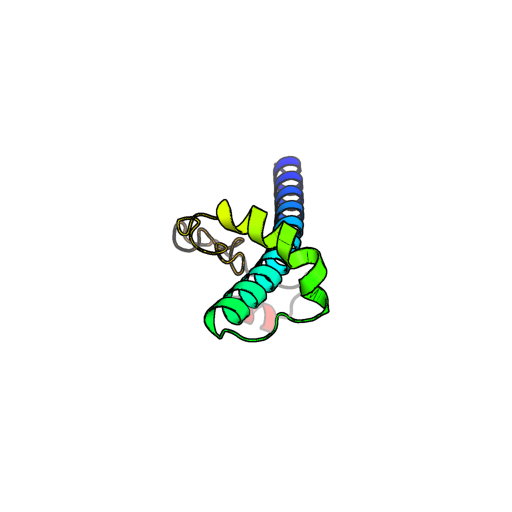 A 1 94 ? 11.891 -18.883 -29.154 1.00 94.06 94 SER A CA 1
ATOM 778 C C . SER A 1 94 ? 11.703 -17.755 -30.177 1.00 94.06 94 SER A C 1
ATOM 780 O O . SER A 1 94 ? 11.399 -16.611 -29.830 1.00 94.06 94 SER A O 1
ATOM 782 N N . SER A 1 95 ? 11.834 -18.074 -31.467 1.00 92.50 95 SER A N 1
ATOM 783 C CA . SER A 1 95 ? 11.602 -17.115 -32.558 1.00 92.50 95 SER A CA 1
ATOM 784 C C . SER A 1 95 ? 10.206 -16.486 -32.502 1.00 92.50 95 SER A C 1
ATOM 786 O O . SER A 1 95 ? 10.074 -15.277 -32.679 1.00 92.50 95 SER A O 1
ATOM 788 N N . LYS A 1 96 ? 9.181 -17.280 -32.164 1.00 93.69 96 LYS A N 1
ATOM 789 C CA . LYS A 1 96 ? 7.807 -16.800 -31.952 1.00 93.69 96 LYS A CA 1
ATOM 790 C C . LYS A 1 96 ? 7.708 -15.829 -30.772 1.00 93.69 96 LYS A C 1
ATOM 792 O O . LYS A 1 96 ? 7.016 -14.825 -30.876 1.00 93.69 96 LYS A O 1
ATOM 797 N N . LEU A 1 97 ? 8.429 -16.083 -29.676 1.00 93.25 97 LEU A N 1
ATOM 798 C CA . LEU A 1 97 ? 8.424 -15.196 -28.508 1.00 93.25 97 LEU A CA 1
ATOM 799 C C . LEU A 1 97 ? 9.137 -13.863 -28.791 1.00 93.25 97 LEU A C 1
ATOM 801 O O . LEU A 1 97 ? 8.691 -12.823 -28.318 1.00 93.25 97 LEU A O 1
ATOM 805 N N . LYS A 1 98 ? 10.199 -13.871 -29.609 1.00 92.19 98 LYS A N 1
ATOM 806 C CA . LYS A 1 98 ? 10.853 -12.635 -30.079 1.00 92.19 98 LYS A CA 1
ATOM 807 C C . LYS A 1 98 ? 9.933 -11.793 -30.962 1.00 92.19 98 LYS A C 1
ATOM 809 O O . LYS A 1 98 ? 9.977 -10.574 -30.880 1.00 92.19 98 LYS A O 1
ATOM 814 N N . GLN A 1 99 ? 9.123 -12.436 -31.803 1.00 93.12 99 GLN A N 1
ATOM 815 C CA . GLN A 1 99 ? 8.120 -11.747 -32.618 1.00 93.12 99 GLN A CA 1
ATOM 816 C C . GLN A 1 99 ? 6.985 -11.183 -31.764 1.00 93.12 99 GLN A C 1
ATOM 818 O O . GLN A 1 99 ? 6.526 -10.091 -32.044 1.00 93.12 99 GLN A O 1
ATOM 823 N N . PHE A 1 100 ? 6.567 -11.902 -30.721 1.00 94.31 100 PHE A N 1
ATOM 824 C CA . PHE A 1 100 ? 5.541 -11.433 -29.789 1.00 94.31 100 PHE A CA 1
ATOM 825 C C . PHE A 1 100 ? 5.98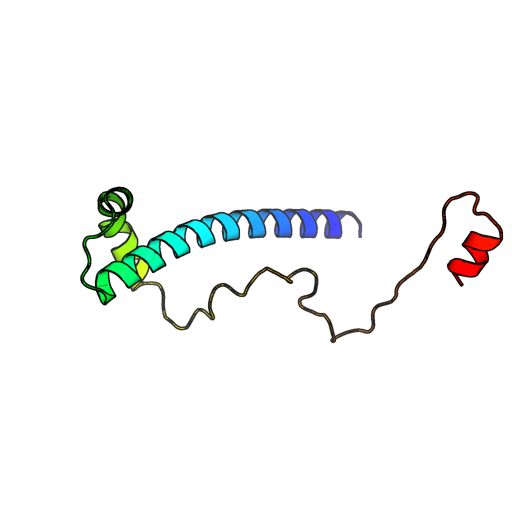6 -10.218 -28.962 1.00 94.31 100 PHE A C 1
ATOM 827 O O . PHE A 1 100 ? 5.173 -9.362 -28.641 1.00 94.31 100 PHE A O 1
ATOM 834 N N . ALA A 1 101 ? 7.267 -10.148 -28.596 1.00 91.38 101 ALA A N 1
ATOM 835 C CA . ALA A 1 101 ? 7.810 -9.036 -27.819 1.00 91.38 101 ALA A CA 1
ATOM 836 C C . ALA A 1 101 ? 8.089 -7.767 -28.648 1.00 91.38 101 ALA A C 1
ATOM 838 O O . ALA A 1 101 ? 8.472 -6.750 -28.069 1.00 91.38 101 ALA A O 1
ATOM 839 N N . LYS A 1 102 ? 7.963 -7.848 -29.977 1.00 88.06 102 LYS A N 1
ATOM 840 C CA . LYS A 1 102 ? 8.148 -6.737 -30.913 1.00 88.06 102 LYS A CA 1
ATOM 841 C C . LYS A 1 102 ? 6.807 -6.085 -31.223 1.00 88.06 102 LYS A C 1
ATOM 843 O O . LYS A 1 102 ? 6.807 -4.840 -31.311 1.00 88.06 102 LYS A O 1
#

Sequence (102 aa):
MLRRQARLRREYIYRKTIEERERAIQEKKQKLADAIEENRQIPTDLKKDAVSLQKSFKWEDEGADGLTTSVDDEYRWAGVEDPKIMITTARDPSSKLKQFAK

Radius of gyration: 23.3 Å; chains: 1; bounding box: 51×38×59 Å

InterPro domains:
  IPR007109 Brix domain [PS50833] (83-102)
  IPR044281 U3 snoRNP protein/Ribosome production factor 1 [PTHR22734] (3-102)

Secondary structure (DSSP, 8-state):
-HHHHHHHHHHHHHHHHHHHHHHHHHHHHHHHHHHHHTTPPPPHHHHTTHHHHHHHHTT--TTS-TT--GGGGGGTTBTTB---------SS--HHHHHHT-

pLDDT: mean 82.76, std 11.97, range [44.78, 94.62]

Foldseek 3Di:
DVVVVVVVVVVVVVVVVVLVVVVVLVVLLVLLVVCVVVVHDRDPVCPVVVVVSVVVVVVDDPPPPPSPPVPQPVCPCPPVDDDDDDQDDDPDDDPVVVVVSD

Organism: NCBI:txid231223